Protein AF-A0A845E908-F1 (afdb_monomer)

Foldseek 3Di:
DDPVVVVVVVVVVVVVVVVVVVVVVVVVVVVVVPQAEDEQVCVVVVVDDPPDDHHYDADWDPPQWDQDPVFQWIWTWGDNPPHIDIDIDHDDDDPPRD

Mean predicted aligned error: 7.3 Å

Nearest PDB structures (foldseek):
  8ce8-assembly1_E  TM=6.729E-01  e=2.319E-07  Escherichia coli K-12
  1sr3-assembly1_A  TM=8.627E-01  e=1.022E-04  Escherichia coli
  5om5-assembly1_A  TM=6.060E-01  e=3.365E+00  Homo sapiens
  6anw-assembly1_A  TM=4.297E-01  e=2.451E+00  Shewanella xiamenensis
  2pma-assembly2_B  TM=4.746E-01  e=9.284E+00  Legionella pneumophila subsp. pneumophila str. Philadelphia 1

Structure (mmCIF, N/CA/C/O backbone):
data_AF-A0A845E908-F1
#
_entry.id   AF-A0A845E908-F1
#
loop_
_atom_site.group_PDB
_atom_site.id
_atom_site.type_symbol
_atom_site.label_atom_id
_atom_site.label_alt_id
_atom_site.label_comp_id
_atom_site.label_asym_id
_atom_site.label_entity_id
_atom_site.label_seq_id
_atom_site.pdbx_PDB_ins_code
_atom_site.Cartn_x
_atom_site.Cartn_y
_atom_site.Cartn_z
_atom_site.occupancy
_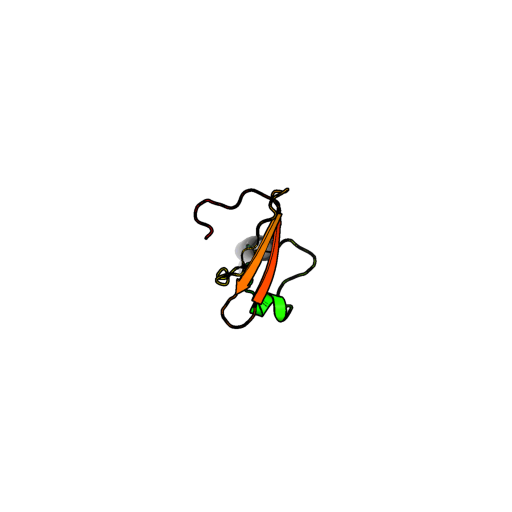atom_site.B_iso_or_equiv
_atom_site.auth_seq_id
_atom_site.auth_comp_id
_atom_site.auth_asym_id
_atom_site.auth_atom_id
_atom_site.pdbx_PDB_model_num
ATOM 1 N N . MET A 1 1 ? -30.257 -1.281 46.456 1.00 61.44 1 MET A N 1
ATOM 2 C CA . MET A 1 1 ? -28.914 -0.643 46.499 1.00 61.44 1 MET A CA 1
ATOM 3 C C . MET A 1 1 ? -29.019 0.680 47.238 1.00 61.44 1 MET A C 1
ATOM 5 O O . MET A 1 1 ? -30.021 1.359 47.067 1.00 61.44 1 MET A O 1
ATOM 9 N N . THR A 1 2 ? -28.017 1.066 48.031 1.00 86.88 2 THR A N 1
ATOM 10 C CA . THR A 1 2 ? -28.021 2.389 48.675 1.00 86.88 2 THR A CA 1
ATOM 11 C C . THR A 1 2 ? -27.842 3.499 47.627 1.00 86.88 2 THR A C 1
ATOM 13 O O . THR A 1 2 ? -27.124 3.287 46.643 1.00 86.88 2 THR A O 1
ATOM 16 N N . PRO A 1 3 ? -28.454 4.684 47.805 1.00 86.50 3 PRO A N 1
ATOM 17 C CA . PRO A 1 3 ? -28.402 5.772 46.821 1.00 86.50 3 PRO A CA 1
ATOM 18 C C . PRO A 1 3 ? -26.963 6.171 46.448 1.00 86.50 3 PRO A C 1
ATOM 20 O O . PRO A 1 3 ? -26.652 6.323 45.269 1.00 86.50 3 PRO A O 1
ATOM 23 N N . LYS A 1 4 ? -26.043 6.183 47.424 1.00 88.94 4 LYS A N 1
ATOM 24 C CA . LYS A 1 4 ? -24.603 6.418 47.198 1.00 88.94 4 LYS A CA 1
ATOM 25 C C . LYS A 1 4 ? -23.940 5.358 46.302 1.00 88.94 4 LYS A C 1
ATOM 27 O O . LYS A 1 4 ? -23.096 5.695 45.476 1.00 88.94 4 LYS A O 1
ATOM 32 N N . ARG A 1 5 ? -24.309 4.075 46.440 1.00 88.38 5 ARG A N 1
ATOM 33 C CA . ARG A 1 5 ? -23.799 2.989 45.577 1.00 88.38 5 ARG A CA 1
ATOM 34 C C . ARG A 1 5 ? -24.353 3.091 44.155 1.00 88.38 5 ARG A C 1
ATOM 36 O O . ARG A 1 5 ? -23.605 2.862 43.212 1.00 88.38 5 ARG A O 1
ATOM 43 N N . LYS A 1 6 ? -25.626 3.474 43.998 1.00 88.19 6 LYS A N 1
ATOM 44 C CA . LYS A 1 6 ? -26.259 3.680 42.684 1.00 88.19 6 LYS A CA 1
ATOM 45 C C . LYS A 1 6 ? -25.600 4.838 41.922 1.00 88.19 6 LYS A C 1
ATOM 47 O O . LYS A 1 6 ? -25.279 4.686 40.751 1.00 88.19 6 LYS A O 1
ATOM 52 N N . GLN A 1 7 ? -25.318 5.951 42.603 1.00 91.06 7 GLN A N 1
ATOM 53 C CA . GLN A 1 7 ? -24.616 7.096 42.014 1.00 91.06 7 GLN A CA 1
ATOM 54 C C . GLN A 1 7 ? -23.192 6.735 41.563 1.00 91.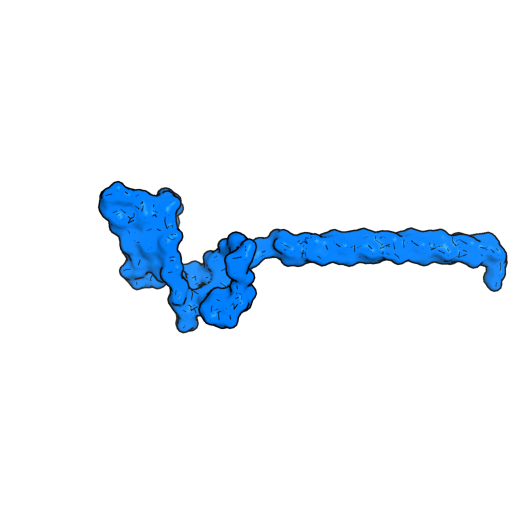06 7 GLN A C 1
ATOM 56 O O . GLN A 1 7 ? -22.823 7.032 40.431 1.00 91.06 7 GLN A O 1
ATOM 61 N N . LYS A 1 8 ? -22.413 6.034 42.403 1.00 93.25 8 LYS A N 1
ATOM 62 C CA . LYS A 1 8 ? -21.074 5.551 42.017 1.00 93.25 8 LYS A CA 1
ATOM 63 C C . LYS A 1 8 ? -21.119 4.619 40.807 1.00 93.25 8 LYS A C 1
ATOM 65 O O . LYS A 1 8 ? -20.275 4.746 39.930 1.00 93.25 8 LYS A O 1
ATOM 70 N N . LEU A 1 9 ? -22.103 3.719 40.743 1.00 95.50 9 LEU A N 1
ATOM 71 C CA . LEU A 1 9 ? -22.263 2.819 39.601 1.00 95.50 9 LEU A CA 1
ATOM 72 C C . LEU A 1 9 ? -22.508 3.593 38.298 1.00 95.50 9 LEU A C 1
ATOM 74 O O . LEU A 1 9 ? -21.868 3.290 37.299 1.00 95.50 9 LEU A O 1
ATOM 78 N N . PHE A 1 10 ? -23.371 4.615 38.309 1.00 96.06 10 PHE A N 1
ATOM 79 C CA . PHE A 1 10 ? -23.602 5.447 37.123 1.00 96.06 10 PHE A CA 1
ATOM 80 C C . PHE A 1 10 ? -22.362 6.228 36.690 1.00 96.06 10 PHE A C 1
ATOM 82 O O . PHE A 1 10 ? -22.089 6.305 35.497 1.00 96.06 10 PHE A O 1
ATOM 89 N N . VAL A 1 11 ? -21.586 6.761 37.639 1.00 96.31 11 VAL A N 1
ATOM 90 C CA . VAL A 1 11 ? -20.319 7.443 37.330 1.00 96.31 11 VAL A CA 1
ATOM 91 C C . VAL A 1 11 ? -19.328 6.478 36.677 1.00 96.31 11 VAL A C 1
ATOM 93 O O . VAL A 1 11 ? -18.736 6.814 35.656 1.00 96.31 11 VAL A O 1
ATOM 96 N N . ILE A 1 12 ? -19.184 5.266 37.223 1.00 97.12 12 ILE A N 1
ATOM 97 C CA . ILE A 1 12 ? -18.297 4.237 36.663 1.00 97.12 12 ILE A CA 1
ATOM 98 C C . ILE A 1 12 ? -18.759 3.832 35.260 1.00 97.12 12 ILE A C 1
ATOM 100 O O . ILE A 1 12 ? -17.944 3.793 34.346 1.00 97.12 12 ILE A O 1
ATOM 104 N N . LEU A 1 13 ? -20.055 3.578 35.065 1.00 97.62 13 LEU A N 1
ATOM 105 C CA . LEU A 1 13 ? -20.604 3.234 33.751 1.00 97.62 13 LEU A CA 1
ATOM 106 C C . LEU A 1 13 ? -20.401 4.356 32.729 1.00 97.62 13 LEU A C 1
ATOM 108 O O . LEU A 1 13 ? -20.048 4.074 31.586 1.00 97.62 13 LEU A O 1
ATOM 112 N N . GLY A 1 14 ? -20.580 5.614 33.140 1.00 98.00 14 GLY A N 1
ATOM 113 C CA . GLY A 1 14 ? -20.312 6.776 32.296 1.00 98.00 14 GLY A CA 1
ATOM 114 C C . GLY A 1 14 ? -18.851 6.835 31.858 1.00 98.00 14 GLY A C 1
ATOM 115 O O . GLY A 1 14 ? -18.578 6.944 30.667 1.00 98.00 14 GLY A O 1
ATOM 116 N N . LEU A 1 15 ? -17.918 6.675 32.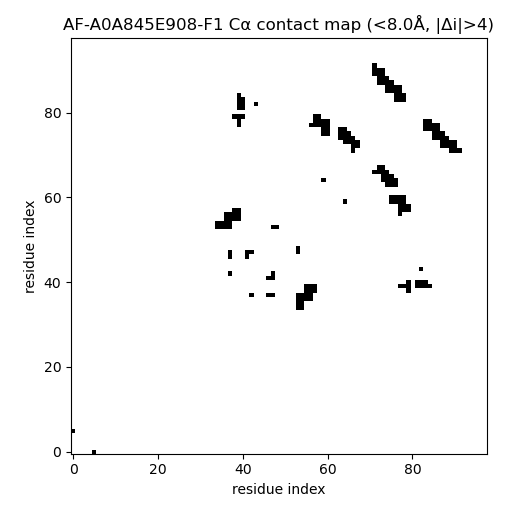802 1.00 98.00 15 LEU A N 1
ATOM 117 C CA . LEU A 1 15 ? -16.479 6.620 32.526 1.00 98.00 15 LEU A CA 1
ATOM 118 C C . LEU A 1 15 ? -16.120 5.482 31.567 1.00 98.00 15 LEU A C 1
ATOM 120 O O . LEU A 1 15 ? -15.477 5.726 30.552 1.00 98.00 15 LEU A O 1
ATOM 124 N N . VAL A 1 16 ? -16.585 4.261 31.846 1.00 98.38 16 VAL A N 1
ATOM 125 C CA . VAL A 1 16 ? -16.324 3.088 30.998 1.00 98.38 16 VAL A CA 1
ATOM 126 C C . VAL A 1 16 ? -16.859 3.304 29.583 1.00 98.38 16 VAL A C 1
ATOM 128 O O . VAL A 1 16 ? -16.152 3.031 28.617 1.00 98.38 16 VAL A O 1
ATOM 131 N N . SER A 1 17 ? -18.075 3.836 29.452 1.00 98.25 17 SER A N 1
ATOM 132 C CA . SER A 1 17 ? -18.688 4.100 28.144 1.00 98.25 17 SER A CA 1
ATOM 133 C C . SER A 1 17 ? -17.896 5.144 27.359 1.00 98.25 17 SER A C 1
ATOM 135 O O . SER A 1 17 ? -17.636 4.963 26.173 1.00 98.25 17 SER A O 1
ATOM 137 N N . LEU A 1 18 ? -17.462 6.217 28.023 1.00 98.31 18 LEU A N 1
ATOM 138 C CA . LEU A 1 18 ? -16.719 7.302 27.388 1.00 98.31 18 LEU A CA 1
ATOM 139 C C . LEU A 1 18 ? -15.326 6.841 26.939 1.00 98.31 18 LEU A C 1
ATOM 141 O O . LEU A 1 18 ? -14.907 7.143 25.823 1.00 98.31 18 LEU A O 1
ATOM 145 N N . THR A 1 19 ? -14.643 6.032 27.755 1.00 98.31 19 THR A N 1
ATOM 146 C CA . THR A 1 19 ? -13.381 5.387 27.369 1.00 98.31 19 THR A CA 1
ATOM 147 C C . THR A 1 19 ? -13.573 4.418 26.204 1.00 98.31 19 THR A C 1
ATOM 149 O O . THR A 1 19 ? -12.778 4.441 25.268 1.00 98.31 19 THR A O 1
ATOM 152 N N . ALA A 1 20 ? -14.631 3.602 26.212 1.00 98.25 20 ALA A N 1
ATOM 153 C CA . ALA A 1 20 ? -14.915 2.670 25.121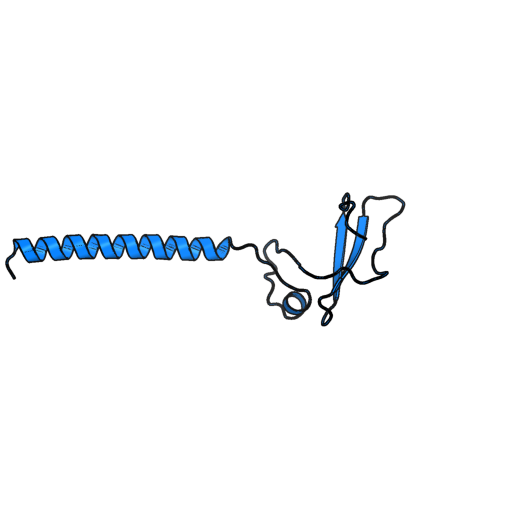 1.00 98.25 20 ALA A CA 1
ATOM 154 C C . ALA A 1 20 ? -15.154 3.399 23.790 1.00 98.25 20 ALA A C 1
ATOM 156 O O . ALA A 1 20 ? -14.618 2.987 22.763 1.00 98.25 20 ALA A O 1
ATOM 157 N N . ILE A 1 21 ? -15.894 4.514 23.812 1.00 98.31 21 ILE A N 1
ATOM 158 C CA . ILE A 1 21 ? -16.106 5.363 22.631 1.00 98.31 21 ILE A CA 1
ATOM 159 C C . ILE A 1 21 ? -14.777 5.937 22.138 1.00 98.31 21 ILE A C 1
ATOM 161 O O . ILE A 1 21 ? -14.479 5.840 20.950 1.00 98.31 21 ILE A O 1
ATOM 165 N N . ALA A 1 22 ? -13.961 6.494 23.038 1.00 97.94 22 ALA A N 1
ATOM 166 C CA . ALA A 1 22 ? -12.666 7.062 22.672 1.00 97.94 22 ALA A CA 1
ATOM 167 C C . ALA A 1 22 ? -11.758 6.017 22.003 1.00 97.94 22 ALA A C 1
ATOM 169 O O . ALA A 1 22 ? -11.261 6.253 20.905 1.00 97.94 22 ALA A O 1
ATOM 170 N N . VAL A 1 23 ? -11.616 4.834 22.611 1.00 97.44 23 VAL A N 1
ATOM 171 C CA . VAL A 1 23 ? -10.825 3.725 22.052 1.00 97.44 23 VAL A CA 1
ATOM 172 C C . VAL A 1 23 ? -11.385 3.269 20.705 1.00 97.44 23 VAL A C 1
ATOM 174 O O . VAL A 1 23 ? -10.621 3.089 19.758 1.00 97.44 23 VAL A O 1
ATOM 177 N N . GLY A 1 24 ? -12.707 3.120 20.588 1.00 96.12 24 GLY A N 1
ATOM 178 C CA . GLY A 1 24 ? -13.359 2.726 19.339 1.00 96.12 24 GLY A CA 1
ATOM 179 C C . GLY A 1 24 ? -13.078 3.705 18.197 1.00 96.12 24 GLY A C 1
ATOM 180 O O . GLY A 1 24 ? -12.713 3.284 17.100 1.00 96.12 24 GLY A O 1
ATOM 181 N N . LEU A 1 25 ? -13.166 5.010 18.467 1.00 95.38 25 LEU A N 1
ATOM 182 C CA . LEU A 1 25 ? -12.842 6.052 17.492 1.00 95.38 25 LEU A CA 1
ATOM 183 C C . LEU A 1 25 ? -11.354 6.054 17.120 1.00 95.38 25 LEU A C 1
ATOM 185 O O . LEU A 1 25 ? -11.026 6.193 15.943 1.00 95.38 25 LEU A O 1
ATOM 189 N N . THR A 1 26 ? -10.451 5.855 18.085 1.00 94.56 26 THR A N 1
ATOM 190 C CA . THR A 1 26 ? -9.010 5.749 17.809 1.00 94.56 26 THR A CA 1
ATOM 191 C C . THR A 1 26 ? -8.695 4.555 16.908 1.00 94.56 26 THR A C 1
ATOM 193 O O . THR A 1 26 ? -7.978 4.713 15.922 1.00 94.56 26 THR A O 1
ATOM 196 N N . LEU A 1 27 ? -9.255 3.375 17.196 1.00 92.69 27 LEU A N 1
ATOM 197 C CA . LEU A 1 27 ? -9.065 2.180 16.366 1.00 92.69 27 LEU A CA 1
ATOM 198 C C . LEU A 1 27 ? -9.633 2.372 14.954 1.00 92.69 27 LEU A C 1
ATOM 200 O O . LEU A 1 27 ? -9.003 1.978 13.973 1.00 92.69 27 LEU A O 1
ATOM 204 N N . TYR A 1 28 ? -10.794 3.021 14.843 1.00 89.81 28 TYR A N 1
ATOM 205 C CA . TYR A 1 28 ? -11.395 3.360 13.556 1.00 89.81 28 TYR A CA 1
ATOM 206 C C . TYR A 1 28 ? -10.496 4.292 12.729 1.00 89.81 28 TYR A C 1
ATOM 208 O O . TYR A 1 28 ? -10.224 4.013 11.562 1.00 89.81 28 TYR A O 1
ATOM 216 N N . ALA A 1 29 ? -9.976 5.360 13.340 1.00 87.25 29 ALA A N 1
ATOM 217 C CA . ALA A 1 29 ? -9.070 6.296 12.675 1.00 87.25 29 ALA A CA 1
ATOM 218 C C . ALA A 1 29 ? -7.737 5.640 12.276 1.00 87.25 29 ALA A C 1
ATOM 220 O O . ALA A 1 29 ? -7.186 5.941 11.213 1.00 87.25 29 ALA A O 1
ATOM 221 N N . LEU A 1 30 ? -7.233 4.710 13.095 1.00 86.44 30 LEU A N 1
ATOM 222 C CA . LEU A 1 30 ? -6.012 3.971 12.789 1.00 86.44 30 LEU A CA 1
ATOM 223 C C . LEU A 1 30 ? -6.190 3.085 11.554 1.00 86.44 30 LEU A C 1
ATOM 225 O O . LEU A 1 30 ? -5.291 3.041 10.722 1.00 86.44 30 LEU A O 1
ATOM 229 N N . ARG A 1 31 ? -7.361 2.456 11.371 1.00 78.38 31 ARG A N 1
ATOM 230 C CA . ARG A 1 31 ? -7.663 1.642 10.179 1.00 78.38 31 ARG A CA 1
ATOM 231 C C . ARG A 1 31 ? -7.519 2.428 8.872 1.00 78.38 31 ARG A C 1
ATOM 233 O O . ARG A 1 31 ? -7.110 1.854 7.869 1.00 78.38 31 ARG A O 1
ATOM 240 N N . ALA A 1 32 ? -7.818 3.727 8.880 1.00 65.94 32 ALA A N 1
ATOM 241 C CA . ALA A 1 32 ? -7.644 4.592 7.713 1.00 65.94 32 ALA A CA 1
ATOM 242 C C . ALA A 1 32 ? -6.170 4.951 7.427 1.00 65.94 32 ALA A C 1
ATOM 244 O O . ALA A 1 32 ? -5.853 5.317 6.299 1.00 65.94 32 ALA A O 1
ATOM 245 N N . ASN A 1 33 ? -5.283 4.824 8.423 1.00 66.81 33 ASN A N 1
ATOM 246 C CA . ASN A 1 33 ? -3.853 5.150 8.339 1.00 66.81 33 ASN A CA 1
ATOM 247 C C . ASN A 1 33 ? -2.933 3.928 8.186 1.00 66.81 33 ASN A C 1
ATOM 249 O O . ASN A 1 33 ? -1.712 4.081 8.134 1.00 66.81 33 ASN A O 1
ATOM 253 N N . ILE A 1 34 ? -3.475 2.710 8.125 1.00 68.94 34 ILE A N 1
ATOM 254 C CA . ILE A 1 34 ? -2.655 1.532 7.83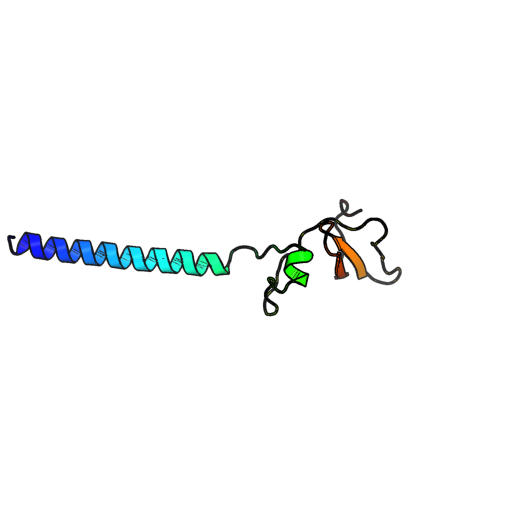4 1.00 68.94 34 ILE A CA 1
ATOM 255 C C . ILE A 1 34 ? -2.151 1.668 6.394 1.00 68.94 34 ILE A C 1
ATOM 257 O O . ILE A 1 34 ? -2.949 1.864 5.480 1.00 68.94 34 ILE A O 1
ATOM 261 N N . ASN A 1 35 ? -0.828 1.589 6.208 1.00 64.25 35 ASN A N 1
ATOM 262 C CA . ASN A 1 35 ? -0.192 1.600 4.893 1.00 64.25 35 ASN A CA 1
ATOM 263 C C . ASN A 1 35 ? -0.880 0.574 3.989 1.00 64.25 35 ASN A C 1
ATOM 265 O O . ASN A 1 35 ? -0.794 -0.630 4.222 1.00 64.25 35 ASN A O 1
ATOM 269 N N . LEU A 1 36 ? -1.576 1.083 2.980 1.00 73.44 36 LEU A N 1
ATOM 270 C CA . LEU A 1 36 ? -2.367 0.308 2.042 1.00 73.44 36 LEU A CA 1
ATOM 271 C C . LEU A 1 36 ? -1.434 -0.398 1.066 1.00 73.44 36 LEU A C 1
ATOM 273 O O . LEU A 1 36 ? -1.086 0.156 0.024 1.00 73.44 36 LEU A O 1
ATOM 277 N N . PHE A 1 37 ? -0.964 -1.572 1.466 1.00 86.69 37 PHE A N 1
ATOM 278 C CA . PHE A 1 37 ? -0.100 -2.408 0.654 1.00 86.69 37 PHE A CA 1
ATOM 279 C C . PHE A 1 37 ? -0.950 -3.409 -0.128 1.00 86.69 37 PHE A C 1
ATOM 281 O O . PHE A 1 37 ? -1.678 -4.185 0.490 1.00 86.69 37 PHE A O 1
ATOM 288 N N . PHE A 1 38 ? -0.857 -3.380 -1.455 1.00 90.38 38 PHE A N 1
ATOM 289 C CA . PHE A 1 38 ? -1.604 -4.263 -2.352 1.00 90.38 38 PHE A CA 1
ATOM 290 C C . PHE A 1 38 ? -0.663 -4.962 -3.329 1.00 90.38 38 PHE A C 1
ATOM 292 O O . PHE A 1 38 ? 0.296 -4.352 -3.804 1.00 90.38 38 PHE A O 1
ATOM 299 N N . SER A 1 39 ? -0.937 -6.226 -3.644 1.00 92.44 39 SER A N 1
ATOM 300 C CA . SER A 1 39 ? -0.227 -6.945 -4.707 1.00 92.44 39 SER A CA 1
ATOM 301 C C . SER A 1 39 ? -0.839 -6.671 -6.093 1.00 92.44 39 SER A C 1
ATOM 303 O O . SER A 1 39 ? -1.988 -6.219 -6.160 1.00 92.44 39 SER A O 1
ATOM 305 N N . PRO A 1 40 ? -0.116 -6.940 -7.199 1.00 93.06 40 PRO A N 1
ATOM 306 C CA . PRO A 1 40 ? -0.642 -6.858 -8.560 1.00 93.06 40 PRO A CA 1
ATOM 307 C C . PRO A 1 40 ? -2.021 -7.500 -8.733 1.00 93.06 40 PRO A C 1
ATOM 309 O O . PRO A 1 40 ? -2.927 -6.818 -9.208 1.00 93.06 40 PRO A O 1
ATOM 312 N N . VAL A 1 41 ? -2.235 -8.733 -8.250 1.00 94.31 41 VAL A N 1
ATOM 313 C CA . VAL A 1 41 ? -3.539 -9.410 -8.379 1.00 94.31 41 VAL A CA 1
ATOM 314 C C . VAL A 1 41 ? -4.665 -8.669 -7.649 1.00 94.31 41 VAL A C 1
ATOM 316 O O . VAL A 1 41 ? -5.770 -8.542 -8.168 1.00 94.31 41 VAL A O 1
ATOM 319 N N . GLN A 1 42 ? 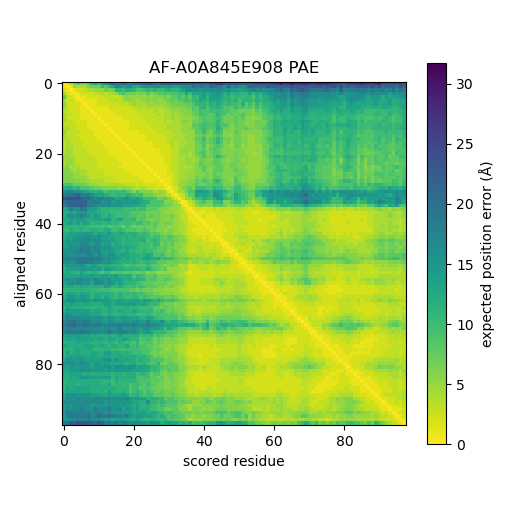-4.399 -8.109 -6.464 1.00 90.56 42 GLN A N 1
ATOM 320 C CA . GLN A 1 42 ? -5.397 -7.346 -5.700 1.00 90.56 42 GLN A CA 1
ATOM 321 C C . GLN A 1 42 ? -5.749 -6.027 -6.392 1.00 90.56 42 GLN A C 1
ATOM 323 O O . GLN A 1 42 ? -6.898 -5.583 -6.375 1.00 90.56 42 GLN A O 1
ATOM 328 N N . ILE A 1 43 ? -4.759 -5.390 -7.019 1.00 91.06 43 ILE A N 1
ATOM 329 C CA . ILE A 1 43 ? -4.967 -4.172 -7.803 1.00 91.06 43 ILE A CA 1
ATOM 330 C C . ILE A 1 43 ? -5.799 -4.495 -9.048 1.00 91.06 43 ILE A C 1
ATOM 332 O O . ILE A 1 43 ? -6.780 -3.799 -9.308 1.00 91.06 43 ILE A O 1
ATOM 336 N N . ALA A 1 44 ? -5.471 -5.574 -9.763 1.00 89.50 44 ALA A N 1
ATOM 337 C CA . ALA A 1 44 ? -6.212 -6.029 -10.938 1.00 89.50 44 ALA A CA 1
ATOM 338 C C . ALA A 1 44 ? -7.671 -6.400 -10.610 1.00 89.50 44 ALA A C 1
ATOM 340 O O . ALA A 1 44 ? -8.576 -6.130 -11.399 1.00 89.50 44 ALA A O 1
ATOM 341 N N . GLN A 1 45 ? -7.920 -6.957 -9.421 1.00 91.69 45 GLN A N 1
ATOM 342 C CA . GLN A 1 45 ? -9.260 -7.301 -8.929 1.00 91.69 45 GLN A CA 1
ATOM 343 C C . GLN A 1 45 ? -10.068 -6.098 -8.414 1.00 91.69 45 GLN A C 1
ATOM 345 O O . GLN A 1 45 ? -11.269 -6.228 -8.173 1.00 91.69 45 GLN A O 1
ATOM 350 N N . GLY A 1 46 ? -9.449 -4.922 -8.277 1.00 87.88 46 GLY A N 1
ATOM 351 C CA . GLY A 1 46 ? -10.116 -3.709 -7.800 1.00 87.88 46 GLY A CA 1
ATOM 352 C C . GLY A 1 46 ? -10.231 -3.598 -6.276 1.00 87.88 46 GLY A C 1
ATOM 353 O O . GLY A 1 46 ? -10.988 -2.761 -5.785 1.00 87.88 46 GLY A O 1
ATOM 354 N N . ASP A 1 47 ? -9.468 -4.390 -5.515 1.00 86.75 47 ASP A N 1
ATOM 355 C CA . ASP A 1 47 ? -9.390 -4.261 -4.051 1.00 86.75 47 ASP A CA 1
ATOM 356 C C . ASP A 1 47 ? -8.676 -2.966 -3.630 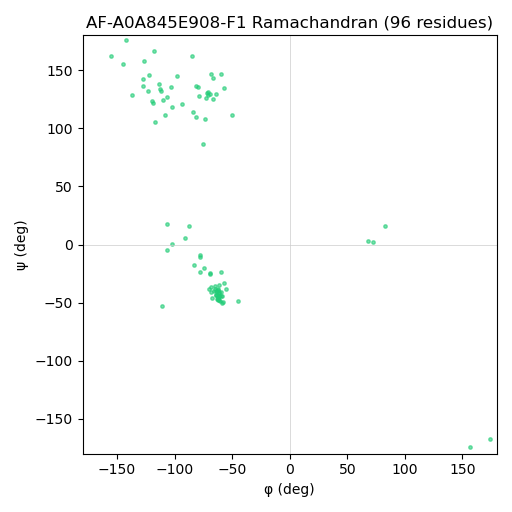1.00 86.75 47 ASP A C 1
ATOM 358 O O . ASP A 1 47 ? -8.873 -2.444 -2.524 1.00 86.75 47 ASP A O 1
ATOM 362 N N . ALA A 1 48 ? -7.831 -2.440 -4.520 1.00 86.62 48 ALA A N 1
ATOM 363 C CA . ALA A 1 48 ? -7.095 -1.214 -4.299 1.00 86.62 48 ALA A CA 1
ATOM 364 C C . ALA A 1 48 ? -7.984 0.033 -4.522 1.00 86.62 48 ALA A C 1
ATOM 366 O O . ALA A 1 48 ? -8.596 0.201 -5.577 1.00 86.62 48 ALA A O 1
ATOM 367 N N . PRO A 1 49 ? -8.045 0.959 -3.553 1.00 85.19 49 PRO A N 1
ATOM 368 C CA . PRO A 1 49 ? -8.824 2.184 -3.655 1.00 85.19 49 PRO A CA 1
ATOM 369 C C . PRO A 1 49 ? -8.192 3.168 -4.648 1.00 85.19 49 PRO A C 1
ATOM 371 O O . PRO A 1 49 ? -7.021 3.512 -4.519 1.00 85.19 49 PRO A O 1
ATOM 374 N N . LEU A 1 50 ? -8.995 3.689 -5.576 1.00 85.00 50 LEU A N 1
ATOM 375 C CA . LEU A 1 50 ? -8.536 4.583 -6.649 1.00 85.00 50 LEU A CA 1
ATOM 376 C C . LEU A 1 50 ? -8.285 6.034 -6.195 1.00 85.00 50 LEU A C 1
ATOM 378 O O . LEU A 1 5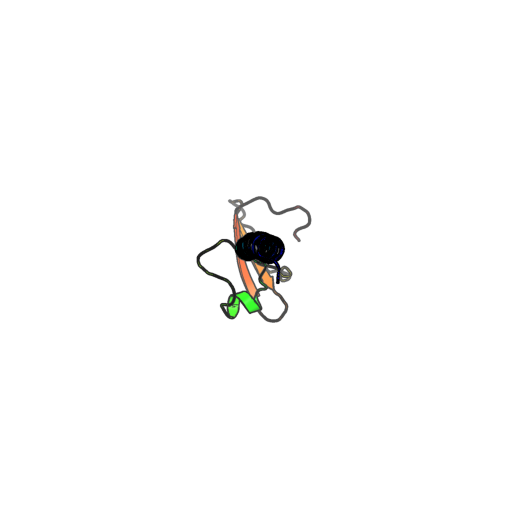0 ? -7.522 6.761 -6.821 1.00 85.00 50 LEU A O 1
ATOM 382 N N . GLU A 1 51 ? -8.916 6.472 -5.104 1.00 85.62 51 GLU A N 1
ATOM 383 C CA . GLU A 1 51 ? -8.919 7.881 -4.668 1.00 85.62 51 GLU A CA 1
ATOM 384 C C . GLU A 1 51 ? -7.780 8.245 -3.701 1.00 85.62 51 GLU A C 1
ATOM 386 O O . GLU A 1 51 ? -7.752 9.342 -3.141 1.00 85.62 51 GLU A O 1
ATOM 391 N N . ARG A 1 52 ? -6.848 7.324 -3.439 1.00 84.19 52 ARG A N 1
ATOM 392 C CA . ARG A 1 52 ? -5.757 7.541 -2.482 1.00 84.19 52 ARG A CA 1
ATOM 393 C C . ARG A 1 52 ? -4.476 6.864 -2.921 1.00 84.19 52 ARG A C 1
ATOM 395 O O . ARG A 1 52 ? -4.492 5.865 -3.627 1.00 84.19 52 ARG A O 1
ATOM 402 N N . THR A 1 53 ? -3.358 7.395 -2.445 1.00 86.88 53 THR A N 1
ATOM 403 C CA . THR A 1 53 ? -2.051 6.783 -2.656 1.00 86.88 53 THR A CA 1
ATOM 404 C C . THR A 1 53 ? -1.994 5.421 -1.971 1.00 86.88 53 THR A C 1
ATOM 406 O O . THR A 1 53 ? -2.298 5.289 -0.783 1.00 86.88 53 THR A O 1
ATOM 409 N N . ILE A 1 54 ? -1.565 4.418 -2.727 1.00 89.19 54 ILE A N 1
ATOM 410 C CA . ILE A 1 54 ? -1.343 3.053 -2.259 1.00 89.19 54 ILE A CA 1
ATOM 411 C C . ILE A 1 54 ? 0.130 2.684 -2.417 1.00 89.19 54 ILE A C 1
ATOM 413 O O . ILE A 1 54 ? 0.891 3.364 -3.105 1.00 89.19 54 ILE A O 1
ATOM 417 N N . ARG A 1 55 ? 0.536 1.591 -1.779 1.00 90.38 55 ARG A N 1
ATOM 418 C CA . ARG A 1 55 ? 1.837 0.961 -1.990 1.00 90.38 55 ARG A CA 1
ATOM 419 C C . ARG A 1 55 ? 1.603 -0.345 -2.737 1.00 90.38 55 ARG A C 1
ATOM 421 O O . ARG A 1 55 ? 1.022 -1.266 -2.175 1.00 90.38 55 ARG A O 1
ATOM 428 N N . ALA A 1 56 ? 2.030 -0.413 -3.990 1.00 91.06 56 ALA A N 1
ATOM 429 C CA . ALA A 1 56 ? 2.019 -1.659 -4.744 1.00 91.06 56 ALA A CA 1
ATOM 430 C C . ALA A 1 56 ? 3.254 -2.493 -4.377 1.00 91.06 56 ALA A C 1
ATOM 432 O O . ALA A 1 56 ? 4.357 -1.955 -4.261 1.00 91.06 56 ALA A O 1
ATOM 433 N N . GLY A 1 57 ? 3.067 -3.791 -4.169 1.00 89.94 57 GLY A N 1
ATOM 434 C CA . GLY A 1 57 ? 4.117 -4.711 -3.758 1.00 89.94 57 GLY A CA 1
ATOM 435 C C . GLY A 1 57 ? 4.216 -5.930 -4.647 1.00 89.94 57 GLY A C 1
ATOM 436 O O . GLY A 1 57 ? 3.208 -6.551 -4.938 1.00 89.94 57 GLY A O 1
ATOM 437 N N . GLY A 1 58 ? 5.429 -6.326 -5.006 1.00 92.00 58 GLY A N 1
ATOM 438 C CA . GLY A 1 58 ? 5.674 -7.537 -5.780 1.00 92.00 58 GLY A CA 1
ATOM 439 C C . GLY A 1 58 ? 7.143 -7.649 -6.154 1.00 92.00 58 GLY A C 1
ATOM 440 O O . GLY A 1 58 ? 7.989 -6.931 -5.615 1.00 92.00 58 GLY A O 1
ATOM 441 N N . MET A 1 59 ? 7.438 -8.556 -7.073 1.00 92.75 59 MET A N 1
ATOM 442 C CA . MET A 1 59 ? 8.771 -8.734 -7.638 1.00 92.75 59 MET A CA 1
ATOM 443 C C . MET A 1 59 ? 8.860 -8.013 -8.970 1.00 92.75 59 MET A C 1
ATOM 445 O O . MET A 1 59 ? 7.895 -7.966 -9.723 1.00 92.75 59 MET A O 1
ATOM 449 N N . VAL A 1 60 ? 10.026 -7.462 -9.280 1.00 94.19 60 VAL A N 1
ATOM 450 C CA . VAL A 1 60 ? 10.275 -6.912 -10.612 1.00 94.19 60 VAL A CA 1
ATOM 451 C C . VAL A 1 60 ? 10.388 -8.077 -11.584 1.00 94.19 60 VAL A C 1
ATOM 453 O O . VAL A 1 60 ? 11.131 -9.028 -11.337 1.00 94.19 60 VAL A O 1
ATOM 456 N N . LYS A 1 61 ? 9.637 -8.024 -12.679 1.00 93.75 61 LYS A N 1
ATOM 457 C CA . LYS A 1 61 ? 9.690 -9.053 -13.712 1.00 93.75 61 LYS A CA 1
ATOM 458 C C . LYS A 1 61 ? 11.010 -8.952 -14.470 1.00 93.75 61 LYS A C 1
ATOM 460 O O . LYS A 1 61 ? 11.393 -7.868 -14.919 1.00 93.75 61 LYS A O 1
ATOM 465 N N . GLU A 1 62 ? 11.694 -10.079 -14.631 1.00 91.69 62 GLU A N 1
ATOM 466 C CA . GLU A 1 62 ? 12.982 -10.128 -15.326 1.00 91.69 62 GLU A CA 1
ATOM 467 C C . GLU A 1 62 ? 12.873 -9.571 -16.754 1.00 91.69 62 GLU A C 1
ATOM 469 O O . GLU A 1 62 ? 11.934 -9.876 -17.489 1.00 91.69 62 GLU A O 1
ATOM 474 N N . GLY A 1 63 ? 13.831 -8.724 -17.141 1.00 91.50 63 GLY A N 1
ATOM 475 C CA . GLY A 1 63 ? 13.874 -8.105 -18.470 1.00 91.50 63 GLY A CA 1
ATOM 476 C C . GLY A 1 63 ? 12.820 -7.021 -18.728 1.00 91.50 63 GLY A C 1
ATOM 477 O O . GLY A 1 63 ? 12.788 -6.486 -19.832 1.00 91.50 63 GLY A O 1
ATOM 478 N N . SER A 1 64 ? 11.980 -6.675 -17.746 1.00 93.62 64 SER A N 1
ATOM 479 C CA . SER A 1 64 ? 10.947 -5.639 -17.915 1.00 93.62 64 SER A CA 1
ATOM 480 C C . SER A 1 64 ? 11.452 -4.209 -17.714 1.00 93.62 64 SER A C 1
ATOM 482 O O . SER A 1 64 ? 10.781 -3.270 -18.128 1.00 93.62 64 SER A O 1
ATOM 484 N N . VAL A 1 65 ? 12.613 -4.029 -17.077 1.00 93.38 65 VAL A N 1
ATOM 485 C CA . VAL A 1 65 ? 13.137 -2.705 -16.722 1.00 93.38 65 VAL A CA 1
ATOM 486 C C . VAL A 1 65 ? 13.664 -1.986 -17.964 1.00 93.38 65 VAL A C 1
ATOM 488 O O . VAL A 1 65 ? 14.736 -2.306 -18.476 1.00 93.38 65 VAL A O 1
ATOM 491 N N . SER A 1 66 ? 12.930 -0.970 -18.404 1.00 92.75 66 SER A N 1
ATOM 492 C CA . SER A 1 66 ? 13.274 -0.067 -19.498 1.00 92.75 66 SER A CA 1
ATOM 493 C C . SER A 1 66 ? 13.596 1.315 -18.944 1.00 92.75 66 SER A C 1
ATOM 495 O O . SER A 1 66 ? 12.795 1.910 -18.226 1.00 92.75 66 SER A O 1
ATOM 497 N N . ARG A 1 67 ? 14.785 1.834 -19.255 1.00 91.94 67 ARG A N 1
ATOM 498 C CA . ARG A 1 67 ? 15.235 3.161 -18.817 1.00 91.94 67 ARG A CA 1
ATOM 499 C C . ARG A 1 67 ? 15.319 4.078 -20.023 1.00 91.94 67 ARG A C 1
ATOM 501 O O . ARG A 1 67 ? 15.909 3.702 -21.035 1.00 91.94 67 ARG A O 1
ATOM 508 N N . ASP A 1 68 ? 14.757 5.269 -19.895 1.00 91.44 68 ASP A N 1
ATOM 509 C CA . ASP A 1 68 ? 14.878 6.311 -20.906 1.00 91.44 68 ASP A CA 1
ATOM 510 C C . ASP A 1 68 ? 16.332 6.836 -20.937 1.00 91.44 68 ASP A C 1
ATOM 512 O O . ASP A 1 68 ? 16.895 7.122 -19.876 1.00 91.44 68 ASP A O 1
ATOM 516 N N . PRO A 1 69 ? 16.986 6.922 -22.112 1.00 90.38 69 PRO A N 1
ATOM 517 C CA . PRO A 1 69 ? 18.351 7.439 -22.218 1.00 90.38 69 PRO A CA 1
ATOM 518 C C . PRO A 1 69 ? 18.464 8.947 -21.954 1.00 90.38 69 PRO A C 1
ATOM 520 O O . PRO A 1 69 ? 19.531 9.408 -21.545 1.00 90.38 69 PRO A O 1
ATOM 523 N N . ASP A 1 70 ? 17.390 9.705 -22.177 1.00 91.69 70 ASP A N 1
ATOM 524 C CA . ASP A 1 70 ? 17.393 11.169 -22.165 1.00 91.69 70 ASP A CA 1
ATOM 525 C C . ASP A 1 70 ? 16.705 11.751 -20.916 1.00 91.69 70 ASP A C 1
ATOM 527 O O . ASP A 1 70 ? 16.718 12.968 -20.701 1.00 91.69 70 ASP A O 1
ATOM 531 N N . SER A 1 71 ? 16.109 10.908 -20.063 1.00 91.56 71 SER A N 1
ATOM 532 C CA . SER A 1 71 ? 15.383 11.332 -18.861 1.00 91.56 71 SER A CA 1
ATOM 533 C C . SER A 1 71 ? 15.577 10.389 -17.662 1.00 91.56 71 SER A C 1
ATOM 535 O O . SER A 1 71 ? 16.231 9.356 -17.746 1.00 91.56 71 SER A O 1
ATOM 537 N N . LEU A 1 72 ? 15.019 10.753 -16.499 1.00 90.94 72 LEU A N 1
ATOM 538 C CA . LEU A 1 72 ? 14.995 9.892 -15.302 1.00 90.94 72 LEU A CA 1
ATOM 539 C C . LEU A 1 72 ? 13.784 8.944 -15.278 1.00 90.94 72 LEU A C 1
ATOM 541 O O . LEU A 1 72 ? 13.432 8.419 -14.218 1.00 90.94 72 LEU A O 1
ATOM 545 N N . ASN A 1 73 ? 13.118 8.763 -16.417 1.00 94.19 73 ASN A N 1
ATOM 546 C CA . ASN A 1 73 ? 11.964 7.888 -16.522 1.00 94.19 73 ASN A CA 1
ATOM 547 C C . ASN A 1 73 ? 12.405 6.430 -16.643 1.00 94.19 73 ASN A C 1
ATOM 549 O O . ASN A 1 73 ? 13.323 6.077 -17.388 1.00 94.19 73 ASN A O 1
ATOM 553 N N . VAL A 1 74 ? 11.726 5.578 -15.888 1.00 94.50 74 VAL A N 1
ATOM 554 C CA . VAL A 1 74 ? 11.940 4.140 -15.857 1.00 94.50 74 VAL A CA 1
ATOM 555 C C . VAL A 1 74 ? 10.585 3.456 -15.855 1.00 94.50 74 VAL A C 1
ATOM 557 O O . VAL A 1 74 ? 9.723 3.758 -15.030 1.00 94.50 74 VAL A O 1
ATOM 560 N N . GLU A 1 75 ? 10.417 2.519 -16.771 1.00 95.06 75 GLU A N 1
ATOM 561 C CA . GLU A 1 75 ? 9.230 1.686 -16.895 1.00 95.06 75 GLU A CA 1
ATOM 562 C C . GLU A 1 75 ? 9.616 0.254 -16.552 1.00 95.06 75 GLU A C 1
ATOM 564 O O . GLU A 1 75 ? 10.665 -0.232 -16.973 1.00 95.06 75 GLU A O 1
ATOM 569 N N . PHE A 1 76 ? 8.815 -0.421 -15.739 1.00 94.94 76 PHE A N 1
ATOM 570 C CA . PHE A 1 76 ? 9.041 -1.821 -15.395 1.00 94.94 76 PHE A CA 1
ATOM 571 C C . PHE A 1 76 ? 7.737 -2.493 -14.997 1.00 94.94 76 PHE A C 1
ATOM 573 O O . PHE A 1 76 ? 6.763 -1.832 -14.642 1.00 94.94 76 PHE A O 1
ATOM 580 N N . GLN A 1 77 ? 7.735 -3.823 -15.022 1.00 95.31 77 GLN A N 1
ATOM 581 C CA . GLN A 1 77 ? 6.595 -4.618 -14.584 1.00 95.31 77 GLN A CA 1
ATOM 582 C C . GLN A 1 77 ? 6.8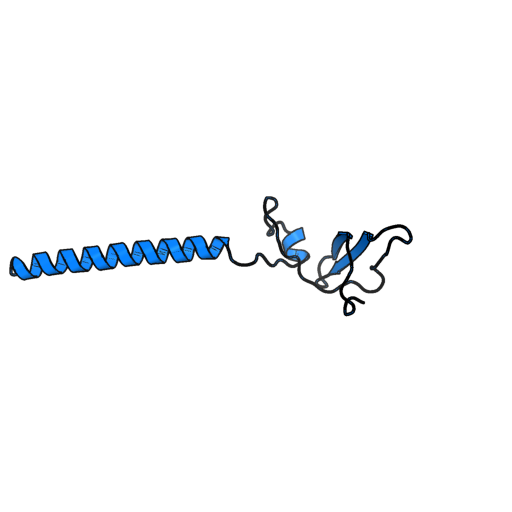54 -5.195 -13.201 1.00 95.31 77 GLN A C 1
ATOM 584 O O . GLN A 1 77 ? 7.930 -5.732 -12.923 1.00 95.31 77 GLN A O 1
ATOM 589 N N . VAL A 1 78 ? 5.848 -5.103 -12.336 1.00 95.00 78 VAL A N 1
ATOM 590 C CA . VAL A 1 78 ? 5.825 -5.758 -11.028 1.00 95.00 78 VAL A CA 1
ATOM 591 C C . VAL A 1 78 ? 4.853 -6.923 -11.084 1.00 95.00 78 VAL A C 1
ATOM 593 O O . VAL A 1 78 ? 3.698 -6.743 -11.447 1.00 95.00 78 VAL A O 1
ATOM 596 N N . THR A 1 79 ? 5.312 -8.106 -10.697 1.00 94.50 79 THR A N 1
ATOM 597 C CA . THR A 1 79 ? 4.551 -9.352 -10.730 1.00 94.50 79 THR A CA 1
ATOM 598 C C . THR A 1 79 ? 4.470 -9.986 -9.347 1.00 94.50 79 THR A C 1
ATOM 600 O O . THR A 1 79 ? 5.407 -9.907 -8.544 1.00 94.50 79 THR A O 1
ATOM 603 N N . ASP A 1 80 ? 3.351 -10.639 -9.057 1.00 93.62 80 ASP A N 1
ATOM 604 C CA . ASP A 1 80 ? 3.203 -11.581 -7.941 1.00 93.62 80 ASP A CA 1
ATOM 605 C C . ASP A 1 80 ? 3.135 -13.044 -8.416 1.00 93.62 80 ASP A C 1
ATOM 607 O O . ASP A 1 80 ? 2.743 -13.927 -7.653 1.00 93.62 80 ASP A O 1
ATOM 611 N N . TYR A 1 81 ? 3.566 -13.294 -9.660 1.00 91.94 81 TYR A N 1
ATOM 612 C CA . TYR A 1 81 ? 3.443 -14.549 -10.413 1.00 91.94 81 TYR A CA 1
ATOM 613 C C . TYR A 1 81 ? 2.013 -14.942 -10.810 1.00 91.94 81 TYR A C 1
ATOM 615 O O . TYR A 1 81 ? 1.833 -16.005 -11.409 1.00 91.94 81 TYR A O 1
ATOM 623 N N . VAL A 1 82 ? 1.009 -14.117 -10.506 1.00 92.38 82 VAL A N 1
ATOM 624 C CA . VAL A 1 82 ? -0.376 -14.314 -10.952 1.00 92.38 82 VAL A CA 1
ATOM 625 C C . VAL A 1 82 ? -0.753 -13.239 -11.960 1.00 92.38 82 VAL A C 1
ATOM 627 O O . VAL A 1 82 ? -1.166 -13.578 -13.065 1.00 92.38 82 VAL A O 1
ATOM 630 N N . ASP A 1 83 ? -0.550 -11.974 -11.595 1.00 93.06 83 ASP A N 1
ATOM 631 C CA . ASP A 1 83 ? -0.779 -10.817 -12.456 1.00 93.06 83 ASP A CA 1
ATOM 632 C C . ASP A 1 83 ? 0.460 -9.921 -12.525 1.00 93.06 83 ASP A C 1
ATOM 634 O O . ASP A 1 83 ? 1.318 -9.913 -11.636 1.00 93.06 83 ASP A O 1
ATOM 638 N N . ASP A 1 84 ? 0.515 -9.134 -13.598 1.00 94.06 84 ASP A N 1
ATOM 639 C CA . ASP A 1 84 ? 1.559 -8.150 -13.852 1.00 94.06 84 ASP A CA 1
ATOM 640 C C . ASP A 1 84 ? 0.969 -6.735 -13.798 1.00 94.06 84 ASP A C 1
ATOM 642 O O . ASP A 1 84 ? -0.114 -6.467 -14.320 1.00 94.06 84 ASP A O 1
ATOM 646 N N . LEU A 1 85 ? 1.702 -5.816 -13.176 1.00 93.81 85 LEU A N 1
ATOM 647 C CA . LEU A 1 85 ? 1.363 -4.403 -13.067 1.00 93.81 85 LEU A CA 1
ATOM 648 C C . LEU A 1 85 ? 2.444 -3.560 -13.745 1.00 93.81 85 LEU A C 1
ATOM 650 O O . LEU A 1 85 ? 3.606 -3.602 -13.334 1.00 93.81 85 LEU A O 1
ATOM 654 N N . ASP A 1 86 ? 2.051 -2.758 -14.732 1.00 94.81 86 ASP A N 1
ATOM 655 C CA . ASP A 1 86 ? 2.935 -1.775 -15.357 1.00 94.81 86 ASP A CA 1
ATOM 656 C C . ASP A 1 86 ? 3.176 -0.591 -14.408 1.00 94.81 86 ASP A C 1
ATOM 658 O O . ASP A 1 86 ? 2.239 0.039 -13.905 1.00 94.81 86 ASP A O 1
ATOM 662 N N . VAL A 1 87 ? 4.447 -0.281 -14.156 1.00 94.38 87 VAL A N 1
ATOM 663 C CA . VAL A 1 87 ? 4.875 0.801 -13.269 1.00 94.38 87 VAL A CA 1
ATOM 664 C C . VAL A 1 87 ? 5.696 1.815 -14.050 1.00 94.38 87 VAL A C 1
ATOM 666 O O . VAL A 1 87 ? 6.743 1.497 -14.609 1.00 94.38 87 VAL A O 1
ATOM 669 N N . TYR A 1 88 ? 5.237 3.065 -14.007 1.00 94.69 88 TYR A N 1
ATOM 670 C CA . TYR A 1 88 ? 5.945 4.229 -14.526 1.00 94.69 88 TYR A CA 1
ATOM 671 C C . TYR A 1 88 ? 6.562 4.989 -13.355 1.00 94.69 88 TYR A C 1
ATOM 673 O O . TYR A 1 88 ? 5.855 5.468 -12.463 1.00 94.69 88 TYR A O 1
ATOM 681 N N . TYR A 1 89 ? 7.884 5.097 -13.346 1.00 93.81 89 TYR A N 1
ATOM 682 C CA . TYR A 1 89 ? 8.639 5.761 -12.294 1.00 93.81 89 TYR A CA 1
ATOM 683 C C . TYR A 1 89 ? 9.495 6.883 -12.876 1.00 93.81 89 TYR A C 1
ATOM 685 O O . TYR A 1 89 ? 10.218 6.683 -13.842 1.00 93.81 89 TYR A O 1
ATOM 693 N N . SER A 1 90 ? 9.443 8.063 -12.263 1.00 93.56 90 SER A N 1
ATOM 694 C CA . SER A 1 90 ? 10.298 9.200 -12.616 1.00 93.56 90 SER A CA 1
ATOM 695 C C . SER A 1 90 ? 11.178 9.539 -11.420 1.00 93.56 90 SER A C 1
ATOM 697 O O . SER A 1 90 ? 10.700 10.121 -10.442 1.00 93.56 90 SER A O 1
ATOM 699 N N . GLY A 1 91 ? 12.462 9.189 -11.486 1.00 90.81 91 GLY A N 1
ATOM 700 C CA . GLY A 1 91 ? 13.413 9.454 -10.412 1.00 90.81 91 GLY A CA 1
ATOM 701 C C . GLY A 1 91 ? 14.618 8.521 -10.408 1.00 90.81 91 GLY A C 1
ATOM 702 O O . GLY A 1 91 ? 14.815 7.692 -11.292 1.00 90.81 91 GLY A O 1
ATOM 703 N N . ILE A 1 92 ? 15.441 8.654 -9.371 1.00 89.06 92 ILE A N 1
ATOM 704 C CA . ILE A 1 92 ? 16.623 7.812 -9.187 1.00 89.06 92 ILE A CA 1
ATOM 705 C C . ILE A 1 92 ? 16.192 6.517 -8.496 1.00 89.06 92 ILE A C 1
ATOM 707 O O . ILE A 1 92 ? 15.767 6.537 -7.340 1.00 89.06 92 ILE A O 1
ATOM 711 N N . LEU A 1 93 ? 16.307 5.391 -9.202 1.00 89.38 93 LEU A N 1
ATOM 712 C CA . LEU A 1 93 ? 16.088 4.073 -8.610 1.00 89.38 93 LEU A CA 1
ATOM 713 C C . LEU A 1 93 ? 17.179 3.750 -7.571 1.00 89.38 93 LEU A C 1
ATOM 715 O O . LEU A 1 93 ? 18.341 4.086 -7.801 1.00 89.38 93 LEU A O 1
ATOM 719 N N . PRO A 1 94 ? 16.845 3.065 -6.462 1.00 90.88 94 PRO A N 1
ATOM 720 C CA . PRO A 1 94 ? 17.842 2.587 -5.508 1.00 90.88 94 PRO A CA 1
ATOM 721 C C . PRO A 1 94 ? 18.852 1.634 -6.162 1.00 90.88 94 PRO A C 1
ATOM 723 O O . PRO A 1 94 ? 18.473 0.817 -6.995 1.00 90.88 94 PRO A O 1
ATOM 726 N N . ASP A 1 95 ? 20.107 1.646 -5.709 1.00 87.00 95 ASP A N 1
ATOM 727 C CA . ASP A 1 95 ? 21.185 0.807 -6.273 1.00 87.00 95 ASP A CA 1
ATOM 728 C C . ASP A 1 95 ? 20.920 -0.709 -6.194 1.00 87.00 95 ASP A C 1
ATOM 730 O O . ASP A 1 95 ? 21.485 -1.501 -6.953 1.00 87.00 95 ASP A O 1
ATOM 734 N N . LEU A 1 96 ? 20.064 -1.129 -5.257 1.00 88.25 96 LEU A N 1
ATOM 735 C CA . LEU A 1 96 ? 19.644 -2.524 -5.103 1.00 88.25 96 LEU A CA 1
ATOM 736 C C . LEU A 1 96 ? 18.583 -2.955 -6.126 1.00 88.25 96 LEU A C 1
ATOM 738 O O . LEU A 1 96 ? 18.296 -4.145 -6.220 1.00 88.25 96 LEU A O 1
ATOM 742 N N . PHE A 1 97 ? 17.998 -2.019 -6.874 1.00 86.81 97 PHE A N 1
ATOM 743 C CA . PHE A 1 97 ? 16.982 -2.303 -7.879 1.00 86.81 97 PHE A CA 1
ATOM 744 C C . PHE A 1 97 ? 17.650 -2.772 -9.176 1.00 86.81 97 PHE A C 1
ATOM 746 O O . PHE A 1 97 ? 18.322 -1.992 -9.860 1.00 86.81 97 PHE A O 1
ATOM 753 N N . ARG A 1 98 ? 17.483 -4.058 -9.488 1.00 75.12 98 ARG A N 1
ATOM 754 C CA . ARG A 1 98 ? 18.070 -4.739 -10.645 1.00 75.12 98 ARG A CA 1
ATOM 755 C C . ARG A 1 98 ? 17.002 -5.486 -11.417 1.00 75.12 98 ARG A C 1
ATOM 757 O O . ARG A 1 98 ? 16.099 -6.029 -10.747 1.00 75.12 98 ARG A O 1
#

pLDDT: mean 90.32, std 7.36, range [61.44, 98.38]

Secondary structure (DSSP, 8-state):
--HHHHHHHHHHHHHHHHHHHHHHHHHHHHHHHS--EE-HHHHHTT-S-TTS--EE--EEPTT--EE-SSSSEEEEEEE-SS-EEEEEEES---TT--

InterPro domains:
  IPR004329 CcmE/CycJ protein [PF03100] (35-98)
  IPR004329 CcmE/CycJ protein [PTHR34128] (4-98)
  IPR012340 Nucleic acid-binding, OB-fold [G3DSA:2.40.50.140] (27-98)
  IPR036127 CcmE-like superfamily [SSF82093] (30-98)

Radius of gyration: 25.04 Å; Cα contacts (8 Å, |Δi|>4): 100; chains: 1; bounding box: 50×26×71 Å

Solvent-accessible surface area (backbone atoms only — not comparable to full-atom values): 5920 Å² total; per-residue (Å²): 131,56,70,71,58,53,53,51,50,53,53,51,51,50,50,54,52,51,51,52,51,53,52,51,52,51,55,55,56,47,63,75,66,53,82,52,71,38,40,30,52,42,47,75,73,58,75,53,68,87,92,54,92,67,42,81,48,66,43,72,42,86,92,40,75,44,70,48,93,90,55,54,40,36,38,32,33,31,25,66,90,81,32,75,33,86,42,84,44,79,54,86,76,59,92,84,69,123

Organism: NCBI:txid45668

Sequence (98 aa):
MTPKRKQKLFVILGLVSLTAIAVGLTLYALRANINLFFSPVQIAQGDAPLERTIRAGGMVKEGSVSRDPDSLNVEFQVTDYVDDLDVYYSGILPDLFR